Protein AF-A0A2G1BQX0-F1 (afdb_monomer_lite)

Sequence (136 aa):
TTVDGCTSAAGTGTAAPKTTPSAPAVTAVDNCDGTSTLRTPASGTLVWSTGASTASTPVNSGGGYSVSTTVAGCTRAAGTGTARPNTAPSAPVVLVGGHSDRKNTLSTTASGTLLWRTGENKASINVNSAGDYSVT

Secondary structure (DSSP, 8-state):
-EETTEEPPPP-----PPPPPPPPP-EEEE-SBS-EEEE----SEEEETTS--SSEEEE-S-EEEEEEEEETTEEPPPEEEEE---BPPPPPPEEEEEEETTEEEEEE---SS--BTTS--SSEEEE-S-S---B-

pLDDT: mean 90.95, std 7.3, range [67.19, 98.31]

Radius of gyration: 32.0 Å; chains: 1; bounding box: 72×22×103 Å

Foldseek 3Di:
DDDPRDDDDDDDDDDDDDDADAAWEWDWAADQDLKIKIATPDDAAKQKPVRDGDRIDIDNDWDKMWMWHDDPNHIHDIYIDTYDHHHDDDAWDWDWDDDDDQKIKIATPDDDFKQKPVRDGDRIDIDNDDDDIGMD

Structure (mmCIF, N/CA/C/O backbone):
data_AF-A0A2G1BQX0-F1
#
_entry.id   AF-A0A2G1BQX0-F1
#
loop_
_atom_site.group_PDB
_atom_site.id
_atom_site.type_symbol
_atom_site.label_atom_id
_atom_site.label_alt_id
_atom_site.label_comp_id
_atom_site.label_asym_id
_atom_site.label_entity_id
_atom_site.label_seq_id
_atom_site.pdbx_PDB_ins_code
_atom_site.Cartn_x
_atom_site.Cartn_y
_atom_site.Cartn_z
_atom_site.occupancy
_atom_site.B_iso_or_equiv
_atom_site.auth_seq_id
_atom_site.auth_comp_id
_atom_site.auth_asym_id
_atom_site.auth_atom_id
_atom_site.pdbx_PDB_model_num
ATOM 1 N N . THR A 1 1 ? -34.059 0.636 53.025 1.00 67.31 1 THR A N 1
ATOM 2 C CA . THR A 1 1 ? -33.784 1.681 54.032 1.00 67.31 1 THR A CA 1
ATOM 3 C C . THR A 1 1 ? -34.703 1.472 55.215 1.00 67.31 1 THR A C 1
ATOM 5 O O . THR A 1 1 ? -35.712 0.791 55.058 1.00 67.31 1 THR A O 1
ATOM 8 N N . THR A 1 2 ? -34.349 2.006 56.384 1.00 77.56 2 THR A N 1
ATOM 9 C CA . THR A 1 2 ? -35.186 1.911 57.588 1.00 77.56 2 THR A CA 1
ATOM 10 C C . THR A 1 2 ? -35.522 3.310 58.079 1.00 77.56 2 THR A C 1
ATOM 12 O O . THR A 1 2 ? -34.611 4.113 58.263 1.00 77.56 2 THR A O 1
ATOM 15 N N . VAL A 1 3 ? -36.809 3.587 58.275 1.00 80.88 3 VAL A N 1
ATOM 16 C CA . VAL A 1 3 ? -37.331 4.817 58.891 1.00 80.88 3 VAL A CA 1
ATOM 17 C C . VAL A 1 3 ? -38.396 4.396 59.899 1.00 80.88 3 VAL A C 1
ATOM 19 O O . VAL A 1 3 ? -39.212 3.530 59.590 1.00 80.88 3 VAL A O 1
ATOM 22 N N . ASP A 1 4 ? -38.330 4.944 61.114 1.00 83.81 4 ASP A N 1
ATOM 23 C CA . ASP A 1 4 ? -39.271 4.689 62.217 1.00 83.81 4 ASP A CA 1
ATOM 24 C C . ASP A 1 4 ? -39.570 3.200 62.475 1.00 83.81 4 ASP A C 1
ATOM 26 O O . ASP A 1 4 ? -40.706 2.784 62.687 1.00 83.81 4 ASP A O 1
ATOM 30 N N . GLY A 1 5 ? -38.533 2.358 62.423 1.00 83.88 5 GLY A N 1
ATOM 31 C CA . GLY A 1 5 ? -38.650 0.917 62.679 1.00 83.88 5 GLY A CA 1
ATOM 32 C C . GLY A 1 5 ? -39.215 0.089 61.518 1.00 83.88 5 GLY A C 1
ATOM 33 O O . GLY A 1 5 ? -39.273 -1.133 61.629 1.00 83.88 5 GLY A O 1
ATOM 34 N N . CYS A 1 6 ? -39.569 0.707 60.388 1.00 71.94 6 CYS A N 1
ATOM 35 C CA . CYS A 1 6 ? -39.998 0.006 59.179 1.00 71.94 6 CYS A CA 1
ATOM 36 C C . CYS A 1 6 ? -38.832 -0.127 58.193 1.00 71.94 6 CYS A C 1
ATOM 38 O O . CYS A 1 6 ? -38.300 0.876 57.714 1.00 71.94 6 CYS A O 1
ATOM 40 N N . THR A 1 7 ? -38.440 -1.361 57.866 1.00 90.12 7 THR A N 1
ATOM 41 C CA . THR A 1 7 ? -37.363 -1.657 56.908 1.00 90.12 7 THR A CA 1
ATOM 42 C C . THR A 1 7 ? -37.934 -2.067 55.554 1.00 90.12 7 THR A C 1
ATOM 44 O O . THR A 1 7 ? -38.774 -2.959 55.467 1.00 90.12 7 THR A O 1
ATOM 47 N N . SER A 1 8 ? -37.463 -1.434 54.479 1.00 85.06 8 SER A N 1
ATOM 48 C CA . SER A 1 8 ? -37.837 -1.815 53.116 1.00 85.06 8 SER A CA 1
ATOM 49 C C . SER A 1 8 ? -37.239 -3.165 52.713 1.00 85.06 8 SER A C 1
ATOM 51 O O . SER A 1 8 ? -36.153 -3.537 53.164 1.00 85.06 8 SER A O 1
ATOM 53 N N . ALA A 1 9 ? -37.880 -3.834 51.753 1.00 88.75 9 ALA A N 1
ATOM 54 C CA . ALA A 1 9 ? -37.262 -4.941 51.030 1.00 88.75 9 ALA A CA 1
ATOM 55 C C . ALA A 1 9 ? -35.936 -4.512 50.367 1.00 88.75 9 ALA A C 1
ATOM 57 O O . ALA A 1 9 ? -35.702 -3.324 50.105 1.00 88.75 9 ALA A O 1
ATOM 58 N N . ALA A 1 10 ? -35.071 -5.492 50.100 1.00 88.62 10 ALA A N 1
ATOM 59 C CA . ALA A 1 10 ? -33.838 -5.274 49.357 1.00 88.62 10 ALA A CA 1
ATOM 60 C C . ALA A 1 10 ? -34.153 -4.907 47.897 1.00 88.62 10 ALA A C 1
ATOM 62 O O . ALA A 1 10 ? -34.975 -5.554 47.250 1.00 88.62 10 ALA A O 1
ATOM 63 N N . GLY A 1 11 ? -33.479 -3.882 47.374 1.00 87.25 11 GLY A N 1
ATOM 64 C CA . GLY A 1 11 ? -33.460 -3.617 45.938 1.00 87.25 11 GLY A CA 1
ATOM 65 C C . GLY A 1 11 ? -32.498 -4.575 45.236 1.00 87.25 11 GLY A C 1
ATOM 66 O O . GLY A 1 11 ? -31.423 -4.862 45.761 1.00 87.25 11 GLY A O 1
ATOM 67 N N . THR A 1 12 ? -32.860 -5.050 44.046 1.00 88.25 12 THR A N 1
ATOM 68 C CA . THR A 1 12 ? -31.988 -5.883 43.202 1.00 88.25 12 THR A CA 1
ATOM 69 C C . THR A 1 12 ? -31.741 -5.216 41.856 1.00 88.25 12 THR A C 1
ATOM 71 O O . THR A 1 12 ? -32.639 -4.583 41.304 1.00 88.25 12 THR A O 1
ATOM 74 N N . GLY A 1 13 ? -30.549 -5.410 41.293 1.00 87.69 13 GLY A N 1
ATOM 75 C CA . GLY A 1 13 ? -30.206 -5.004 39.933 1.00 87.69 13 GLY A CA 1
ATOM 76 C C . GLY A 1 13 ? -29.201 -5.974 39.319 1.00 87.69 13 GLY A C 1
ATOM 77 O O . GLY A 1 13 ? -28.425 -6.604 40.037 1.00 87.69 13 GLY A O 1
ATOM 78 N N . THR A 1 14 ? -29.224 -6.108 37.995 1.00 86.50 14 THR A N 1
ATOM 79 C CA . THR A 1 14 ? -28.298 -6.965 37.241 1.00 86.50 14 THR A CA 1
ATOM 80 C C . THR A 1 14 ? -27.386 -6.085 36.397 1.00 86.50 14 THR A C 1
ATOM 82 O O . THR A 1 14 ? -27.857 -5.332 35.548 1.00 86.50 14 THR A O 1
ATOM 85 N N . ALA A 1 15 ? -26.075 -6.167 36.620 1.00 79.56 15 ALA A N 1
ATOM 86 C CA . ALA A 1 15 ? -25.098 -5.518 35.754 1.00 79.56 15 ALA A CA 1
ATOM 87 C C . ALA A 1 15 ? -24.747 -6.445 34.581 1.00 79.56 15 ALA A C 1
ATOM 89 O O . ALA A 1 15 ? -24.488 -7.629 34.784 1.00 79.56 15 ALA A O 1
ATOM 90 N N . ALA A 1 16 ? -24.683 -5.896 33.366 1.00 81.00 16 ALA A N 1
ATOM 91 C CA . ALA A 1 16 ? -24.226 -6.605 32.169 1.00 81.00 16 ALA A CA 1
ATOM 92 C C . ALA A 1 16 ? -23.108 -5.808 31.464 1.00 81.00 16 ALA A C 1
ATOM 94 O O . ALA A 1 16 ? -23.369 -5.116 30.475 1.00 81.00 16 ALA A O 1
ATOM 95 N N . PRO A 1 17 ? -21.860 -5.843 31.974 1.00 76.56 17 PRO A N 1
ATOM 96 C CA . PRO A 1 17 ? -20.733 -5.167 31.336 1.00 76.56 17 PRO A CA 1
ATOM 97 C C . PRO A 1 17 ? -20.432 -5.768 29.955 1.00 76.56 17 PRO A C 1
ATOM 99 O O . PRO A 1 17 ? -20.382 -6.987 29.799 1.00 76.56 17 PRO A O 1
ATOM 102 N N . LYS A 1 18 ? -20.187 -4.921 28.949 1.00 71.25 18 LYS A N 1
ATOM 103 C CA . LYS A 1 18 ? -19.698 -5.364 27.632 1.00 71.25 18 LYS A CA 1
ATOM 104 C C . LYS A 1 18 ? -18.187 -5.594 27.679 1.00 71.25 18 LYS A C 1
ATOM 106 O O . LYS A 1 18 ? -17.454 -4.795 28.254 1.00 71.25 18 LYS A O 1
ATOM 111 N N . THR A 1 19 ? -17.713 -6.647 27.018 1.00 69.12 19 THR A N 1
ATOM 112 C CA . THR A 1 19 ? -16.278 -6.905 26.836 1.00 69.12 19 THR A CA 1
ATOM 113 C C . THR A 1 19 ? -15.664 -5.902 25.863 1.00 69.12 19 THR A C 1
ATOM 115 O O . THR A 1 19 ? -16.241 -5.647 24.801 1.00 69.12 19 THR A O 1
ATOM 118 N N . THR A 1 20 ? -14.475 -5.383 26.178 1.00 67.19 20 THR A N 1
ATOM 119 C CA . THR A 1 20 ? -13.712 -4.524 25.263 1.00 67.19 20 THR A CA 1
ATOM 120 C C . THR A 1 20 ? -13.343 -5.314 24.006 1.00 67.19 20 THR A C 1
ATOM 122 O O . THR A 1 20 ? -12.665 -6.337 24.110 1.00 67.19 20 THR A O 1
ATOM 125 N N . PRO A 1 21 ? -13.781 -4.893 22.810 1.00 69.12 21 PRO A N 1
ATOM 126 C CA . PRO A 1 21 ? -13.502 -5.658 21.605 1.00 69.12 21 PRO A CA 1
ATOM 127 C C . PRO A 1 21 ? -12.040 -5.507 21.144 1.00 69.12 21 PRO A C 1
ATOM 129 O O . PRO A 1 21 ? -11.440 -4.450 21.336 1.00 69.12 21 PRO A O 1
ATOM 132 N N . SER A 1 22 ? -11.495 -6.531 20.473 1.00 81.25 22 SER A N 1
ATOM 133 C CA . SER A 1 22 ? -10.128 -6.501 19.918 1.00 81.25 22 SER A CA 1
ATOM 134 C C . SER A 1 22 ? -9.923 -5.343 18.938 1.00 81.25 22 SER A C 1
ATOM 136 O O . SER A 1 22 ? -10.848 -5.001 18.188 1.00 81.25 22 SER A O 1
ATOM 138 N N . ALA A 1 23 ? -8.713 -4.777 18.937 1.00 88.81 23 ALA A N 1
ATOM 139 C CA . ALA A 1 23 ? -8.303 -3.722 18.020 1.00 88.81 23 ALA A CA 1
ATOM 140 C C . ALA A 1 23 ? -8.466 -4.166 16.549 1.00 88.81 23 ALA A C 1
ATOM 142 O O . ALA A 1 23 ? -8.274 -5.343 16.228 1.00 88.81 23 ALA A O 1
ATOM 143 N N . PRO A 1 24 ? -8.847 -3.251 15.642 1.00 91.69 24 PRO A N 1
ATOM 144 C CA . PRO A 1 24 ? -8.972 -3.561 14.226 1.00 91.69 24 PRO A CA 1
ATOM 145 C C . PRO A 1 24 ? -7.611 -3.933 13.621 1.00 91.69 24 PRO A C 1
ATOM 147 O O . PRO A 1 24 ? -6.595 -3.319 13.930 1.00 91.69 24 PRO A O 1
ATOM 150 N N . ALA A 1 25 ? -7.576 -4.917 12.724 1.00 94.75 25 ALA A N 1
ATOM 151 C CA . ALA A 1 25 ? -6.371 -5.191 11.944 1.00 94.75 25 ALA A CA 1
ATOM 152 C C . ALA A 1 25 ? -6.159 -4.082 10.902 1.00 94.75 25 ALA A C 1
ATOM 154 O O . ALA A 1 25 ? -7.127 -3.603 10.303 1.00 94.75 25 ALA A O 1
ATOM 155 N N . VAL A 1 26 ? -4.905 -3.702 10.660 1.00 97.38 26 VAL A N 1
ATOM 156 C CA . VAL A 1 26 ? -4.529 -2.761 9.600 1.00 97.38 26 VAL A CA 1
ATOM 157 C C . VAL A 1 26 ? -3.501 -3.426 8.702 1.00 97.38 26 VAL A C 1
ATOM 159 O O . VAL A 1 26 ? -2.517 -3.988 9.171 1.00 97.38 26 VAL A O 1
ATOM 162 N N . THR A 1 27 ? -3.734 -3.342 7.399 1.00 97.62 27 THR A N 1
ATOM 163 C CA . THR A 1 27 ? -2.782 -3.763 6.368 1.00 97.62 27 THR A CA 1
ATOM 164 C C . THR A 1 27 ? -2.458 -2.574 5.480 1.00 97.62 27 THR A C 1
ATOM 166 O O . THR A 1 27 ? -3.317 -1.721 5.253 1.00 97.62 27 THR A O 1
ATOM 169 N N . ALA A 1 28 ? -1.221 -2.508 5.003 1.00 97.88 28 ALA A N 1
ATOM 170 C CA . ALA A 1 28 ? -0.780 -1.520 4.033 1.00 97.88 28 ALA A CA 1
ATOM 171 C C . ALA A 1 28 ? -0.354 -2.246 2.758 1.00 97.88 28 ALA A C 1
ATOM 173 O O . ALA A 1 28 ? 0.346 -3.255 2.820 1.00 97.88 28 ALA A O 1
ATOM 174 N N . VAL A 1 29 ? -0.801 -1.737 1.615 1.00 98.00 29 VAL A N 1
ATOM 175 C CA . VAL A 1 29 ? -0.295 -2.128 0.299 1.00 98.00 29 VAL A CA 1
ATOM 176 C C . VAL A 1 29 ? 0.499 -0.951 -0.231 1.00 98.00 29 VAL A C 1
ATOM 178 O O . VAL A 1 29 ? -0.080 0.104 -0.471 1.00 98.00 29 VAL A O 1
ATOM 181 N N . ASP A 1 30 ? 1.807 -1.118 -0.374 1.00 97.69 30 ASP A N 1
ATOM 182 C CA . ASP A 1 30 ? 2.695 -0.070 -0.864 1.00 97.69 30 ASP A CA 1
ATOM 183 C C . ASP A 1 30 ? 2.728 -0.091 -2.393 1.00 97.69 30 ASP A C 1
ATOM 185 O O . ASP A 1 30 ? 3.225 -1.038 -3.004 1.00 97.69 30 ASP A O 1
ATOM 189 N N . ASN A 1 31 ? 2.170 0.945 -3.013 1.00 95.75 31 ASN A N 1
ATOM 190 C CA . ASN A 1 31 ? 2.079 1.060 -4.462 1.00 95.75 31 ASN A CA 1
ATOM 191 C C . ASN A 1 31 ? 3.347 1.721 -5.021 1.00 95.75 31 ASN A C 1
ATOM 193 O O . ASN A 1 31 ? 4.082 2.390 -4.299 1.00 95.75 31 ASN A O 1
ATOM 197 N N . CYS A 1 32 ? 3.584 1.559 -6.326 1.00 95.25 32 CYS A N 1
ATOM 198 C CA . CYS A 1 32 ? 4.701 2.188 -7.044 1.00 95.25 32 CYS A CA 1
ATOM 199 C C . CYS A 1 32 ? 4.336 3.552 -7.665 1.00 95.25 32 CYS A C 1
ATOM 201 O O . CYS A 1 32 ? 5.076 4.068 -8.495 1.00 95.25 32 CYS A O 1
ATOM 203 N N . ASP A 1 33 ? 3.197 4.141 -7.310 1.00 95.12 33 ASP A N 1
ATOM 204 C CA . ASP A 1 33 ? 2.727 5.443 -7.810 1.00 95.12 33 ASP A CA 1
ATOM 205 C C . ASP A 1 33 ? 2.923 6.580 -6.790 1.00 95.12 33 ASP A C 1
ATOM 207 O O . ASP A 1 33 ? 2.332 7.652 -6.913 1.00 95.12 33 ASP A O 1
ATOM 211 N N . GLY A 1 34 ? 3.751 6.351 -5.768 1.00 94.94 34 GLY A N 1
ATOM 212 C CA . GLY A 1 34 ? 3.948 7.277 -4.657 1.00 94.94 34 GLY A CA 1
ATOM 213 C C . GLY A 1 34 ? 2.863 7.187 -3.583 1.00 94.94 34 GLY A C 1
ATOM 214 O O . GLY A 1 34 ? 2.823 8.042 -2.698 1.00 94.94 34 GLY A O 1
ATOM 215 N N . THR A 1 35 ? 1.993 6.172 -3.623 1.00 97.12 35 THR A N 1
ATOM 216 C CA . THR A 1 35 ? 0.961 5.955 -2.600 1.00 97.12 35 THR A CA 1
ATOM 217 C C . THR A 1 35 ? 1.096 4.613 -1.878 1.00 97.12 35 THR A C 1
ATOM 219 O O . THR A 1 35 ? 1.736 3.681 -2.354 1.00 97.12 35 THR A O 1
ATOM 222 N N . SER A 1 36 ? 0.459 4.498 -0.718 1.00 98.31 36 SER A N 1
ATOM 223 C CA . SER A 1 36 ? 0.101 3.225 -0.098 1.00 98.31 36 SER A CA 1
ATOM 224 C C . SER A 1 36 ? -1.399 3.196 0.153 1.00 98.31 36 SER A C 1
ATOM 226 O O . SER A 1 36 ? -2.017 4.218 0.448 1.00 98.31 36 SER A O 1
ATOM 228 N N . THR A 1 37 ? -2.003 2.016 0.087 1.00 98.19 37 THR A N 1
ATOM 229 C CA . THR A 1 37 ? -3.409 1.805 0.441 1.00 98.19 37 THR A CA 1
ATOM 230 C C . THR A 1 37 ? -3.500 1.140 1.804 1.00 98.19 37 THR A C 1
ATOM 232 O O . THR A 1 37 ? -3.124 -0.023 1.956 1.00 98.19 37 THR A O 1
ATOM 235 N N . LEU A 1 38 ? -4.030 1.862 2.788 1.00 98.19 38 LEU A N 1
ATOM 236 C CA . LEU A 1 38 ? -4.347 1.314 4.103 1.00 98.19 38 LEU A CA 1
ATOM 237 C C . LEU A 1 38 ? -5.715 0.644 4.060 1.00 98.19 38 LEU A C 1
ATOM 239 O O . LEU A 1 38 ? -6.664 1.210 3.513 1.00 98.19 38 LEU A O 1
ATOM 243 N N . ARG A 1 39 ? -5.824 -0.550 4.644 1.00 97.94 39 ARG A N 1
ATOM 244 C CA . ARG A 1 39 ? -7.065 -1.328 4.701 1.00 97.94 39 ARG A CA 1
ATOM 245 C C . ARG A 1 39 ? -7.303 -1.890 6.088 1.00 97.94 39 ARG A C 1
ATOM 247 O O . ARG A 1 39 ? -6.379 -2.390 6.733 1.00 97.94 39 ARG A O 1
ATOM 254 N N . THR A 1 40 ? -8.563 -1.887 6.500 1.00 96.94 40 THR A N 1
ATOM 255 C CA . THR A 1 40 ? -9.032 -2.594 7.691 1.00 96.94 40 THR A CA 1
ATOM 256 C C . THR A 1 40 ? -10.290 -3.404 7.369 1.00 96.94 40 THR A C 1
ATOM 258 O O . THR A 1 40 ? -11.149 -2.912 6.638 1.00 96.94 40 THR A O 1
ATOM 261 N N . PRO A 1 41 ? -10.442 -4.635 7.895 1.00 95.31 41 PRO A N 1
ATOM 262 C CA . PRO A 1 41 ? -11.685 -5.397 7.771 1.00 95.31 41 PRO A CA 1
ATOM 263 C C . PRO A 1 41 ? -12.751 -4.952 8.789 1.00 95.31 41 PRO A C 1
ATOM 265 O O . PRO A 1 41 ? -13.829 -5.538 8.852 1.00 95.31 41 PRO A O 1
ATOM 268 N N . ALA A 1 42 ? -12.445 -3.968 9.638 1.00 92.56 42 ALA A N 1
ATOM 269 C CA . ALA A 1 42 ? -13.354 -3.511 10.674 1.00 92.56 42 ALA A CA 1
ATOM 270 C C . ALA A 1 42 ? -14.585 -2.800 10.093 1.00 92.56 42 ALA A C 1
ATOM 272 O O . ALA A 1 42 ? -14.488 -1.992 9.174 1.00 92.56 42 ALA A O 1
ATOM 273 N N . SER A 1 43 ? -15.745 -3.076 10.684 1.00 90.69 43 SER A N 1
ATOM 274 C CA . SER A 1 43 ? -17.017 -2.410 10.397 1.00 90.69 43 SER A CA 1
ATOM 275 C C . SER A 1 43 ? -17.350 -1.374 11.473 1.00 90.69 43 SER A C 1
ATOM 277 O O . SER A 1 43 ? -16.749 -1.388 12.548 1.00 90.69 43 SER A O 1
ATOM 279 N N . GLY A 1 44 ? -18.370 -0.548 11.233 1.00 91.25 44 GLY A N 1
ATOM 280 C CA . GLY A 1 44 ? -18.824 0.491 12.163 1.00 91.25 44 GLY A CA 1
ATOM 281 C C . GLY A 1 44 ? -18.326 1.877 11.770 1.00 91.25 44 GLY A C 1
ATOM 282 O O . GLY A 1 44 ? -17.943 2.103 10.623 1.00 91.25 44 GLY A O 1
ATOM 283 N N . THR A 1 45 ? -18.340 2.806 12.723 1.00 94.75 45 THR A N 1
ATOM 284 C CA . THR A 1 45 ? -17.795 4.151 12.509 1.00 94.75 45 THR A CA 1
ATOM 285 C C . THR A 1 45 ? -16.279 4.085 12.606 1.00 94.75 45 THR A C 1
ATOM 287 O O . THR A 1 45 ? -15.756 3.918 13.705 1.00 94.75 45 THR A O 1
ATOM 290 N N . LEU A 1 46 ? -15.587 4.195 11.471 1.00 96.12 46 LEU A N 1
ATOM 291 C CA . LEU A 1 46 ? -14.126 4.195 11.409 1.00 96.12 46 LEU A CA 1
ATOM 292 C C . LEU A 1 46 ? -13.577 5.614 11.540 1.00 96.12 46 LEU A C 1
ATOM 294 O O . LEU A 1 46 ? -14.130 6.551 10.965 1.00 96.12 46 LEU A O 1
ATOM 298 N N . VAL A 1 47 ? -12.462 5.753 12.254 1.00 97.06 47 VAL A N 1
ATOM 299 C CA . VAL A 1 47 ? -11.702 7.004 12.347 1.00 97.06 47 VAL A CA 1
ATOM 300 C C . VAL A 1 47 ? -10.220 6.685 12.221 1.00 97.06 47 VAL A C 1
ATOM 302 O O . VAL A 1 47 ? -9.632 6.083 13.125 1.00 97.06 47 VAL A O 1
ATOM 305 N N . TRP A 1 48 ? -9.631 7.078 11.093 1.00 97.75 48 TRP A N 1
ATOM 306 C CA . TRP A 1 48 ? -8.196 6.982 10.838 1.00 97.75 48 TRP A CA 1
ATOM 307 C C . TRP A 1 48 ? -7.439 8.178 11.417 1.00 97.75 48 TRP A C 1
ATOM 309 O O . TRP A 1 48 ? -7.983 9.278 11.512 1.00 97.75 48 TRP A O 1
ATOM 319 N N . SER A 1 49 ? -6.145 8.009 11.697 1.00 97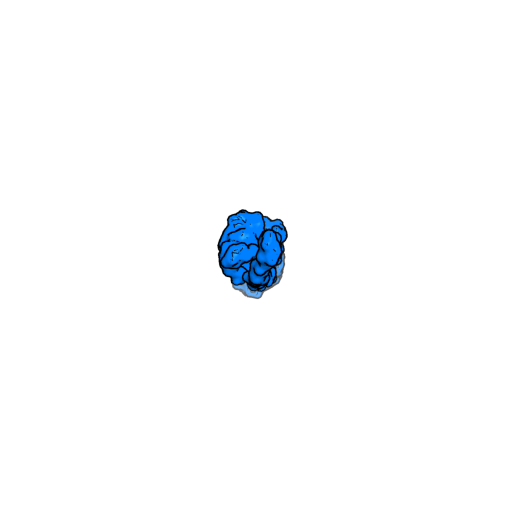.44 49 SER A N 1
ATOM 320 C CA . SER A 1 49 ? -5.241 9.118 12.048 1.00 97.44 49 SER A CA 1
ATOM 321 C C . SER A 1 49 ? -5.129 10.190 10.953 1.00 97.44 49 SER A C 1
ATOM 323 O O . SER A 1 49 ? -4.704 11.305 11.232 1.00 97.44 49 SER A O 1
ATOM 325 N N . THR A 1 50 ? -5.537 9.876 9.719 1.00 96.44 50 THR A N 1
ATOM 326 C CA . THR A 1 50 ? -5.653 10.825 8.600 1.00 96.44 50 THR A CA 1
ATOM 327 C C . THR A 1 50 ? -6.949 11.639 8.607 1.00 96.44 50 THR A C 1
ATOM 329 O O . THR A 1 50 ? -7.108 12.530 7.778 1.00 96.44 50 THR A O 1
ATOM 332 N N . GLY A 1 51 ? -7.900 11.315 9.487 1.00 96.06 51 GLY A N 1
ATOM 333 C CA . GLY A 1 51 ? -9.257 11.868 9.480 1.00 96.06 51 GLY A CA 1
ATOM 334 C C . GLY A 1 51 ? -10.227 11.160 8.528 1.00 96.06 51 GLY A C 1
ATOM 335 O O . GLY A 1 51 ? -11.408 11.496 8.507 1.00 96.06 51 GLY A O 1
ATOM 336 N N . ALA A 1 52 ? -9.771 10.166 7.759 1.00 96.88 52 ALA A N 1
ATOM 337 C CA . ALA A 1 52 ? -10.657 9.366 6.918 1.00 96.88 52 ALA A CA 1
ATOM 338 C C . ALA A 1 52 ? -11.563 8.441 7.751 1.00 96.88 52 ALA A C 1
ATOM 340 O O . ALA A 1 52 ? -11.234 8.063 8.878 1.00 96.88 52 ALA A O 1
ATOM 341 N N . SER A 1 53 ? -12.684 8.023 7.160 1.00 96.31 53 SER A N 1
ATOM 342 C CA . SER A 1 53 ? -13.681 7.137 7.785 1.00 96.31 53 SER A CA 1
ATOM 343 C C . SER A 1 53 ? -14.052 5.917 6.933 1.00 96.31 53 SER A C 1
ATOM 345 O O . SER A 1 53 ? -14.988 5.183 7.248 1.00 96.31 53 SER A O 1
ATOM 347 N N . THR A 1 54 ? -13.319 5.671 5.846 1.00 96.56 54 THR A N 1
ATOM 348 C CA . THR A 1 54 ? -13.539 4.535 4.943 1.00 96.56 54 THR A CA 1
ATOM 349 C C . THR A 1 54 ? -12.687 3.330 5.342 1.00 96.56 54 THR A C 1
ATOM 351 O O . THR A 1 54 ? -11.628 3.471 5.941 1.00 96.56 54 THR A O 1
ATOM 354 N N . ALA A 1 55 ? -13.114 2.113 4.991 1.00 96.75 55 ALA A N 1
ATOM 355 C CA . ALA A 1 55 ? -12.345 0.891 5.282 1.00 96.75 55 ALA A CA 1
ATOM 356 C C . ALA A 1 55 ? -11.037 0.781 4.473 1.00 96.75 55 ALA A C 1
ATOM 358 O O . ALA A 1 55 ? -10.140 0.021 4.836 1.00 96.75 55 ALA A O 1
ATOM 359 N N . SER A 1 56 ? -10.945 1.540 3.378 1.00 97.44 56 SER A N 1
ATOM 360 C CA . SER A 1 56 ? -9.775 1.661 2.516 1.00 97.44 56 SER A CA 1
ATOM 361 C C . SER A 1 56 ? -9.475 3.137 2.286 1.00 97.44 56 SER A C 1
ATOM 363 O O . SER A 1 56 ? -10.371 3.883 1.878 1.00 97.44 56 SER A O 1
ATOM 365 N N . THR A 1 57 ? -8.233 3.553 2.512 1.00 96.75 57 THR A N 1
ATOM 366 C CA . THR A 1 57 ? -7.810 4.952 2.357 1.00 96.75 57 THR A CA 1
ATOM 367 C C . THR A 1 57 ? -6.402 5.013 1.759 1.00 96.75 57 THR A C 1
ATOM 369 O O . THR A 1 57 ? -5.503 4.346 2.278 1.00 96.75 57 THR A O 1
ATOM 372 N N . PRO A 1 58 ? -6.183 5.791 0.683 1.00 97.25 58 PRO A N 1
ATOM 373 C CA . PRO A 1 58 ? -4.847 6.031 0.156 1.00 97.25 58 PRO A CA 1
ATOM 374 C C . PRO A 1 58 ? -4.085 7.040 1.025 1.00 97.25 58 PRO A C 1
ATOM 376 O O . PRO A 1 58 ? -4.663 7.989 1.555 1.00 97.25 58 PRO A O 1
ATOM 379 N N . VAL A 1 59 ? -2.774 6.853 1.135 1.00 97.69 59 VAL A N 1
ATOM 380 C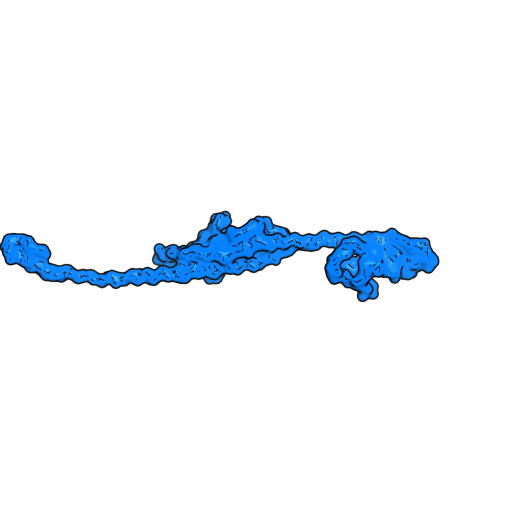 CA . VAL A 1 59 ? -1.835 7.784 1.772 1.00 97.69 59 VAL A CA 1
ATOM 381 C C . VAL A 1 59 ? -0.616 7.957 0.877 1.00 97.69 59 VAL A C 1
ATOM 383 O O . VAL A 1 59 ? -0.232 7.032 0.176 1.00 97.69 59 VAL A O 1
ATOM 386 N N . ASN A 1 60 ? -0.008 9.138 0.884 1.00 96.75 60 ASN A N 1
ATOM 387 C CA . ASN A 1 60 ? 1.161 9.464 0.053 1.00 96.75 60 ASN A CA 1
ATOM 388 C C . ASN A 1 60 ? 2.431 9.716 0.880 1.00 96.75 60 ASN A C 1
ATOM 390 O O . ASN A 1 60 ? 3.471 10.077 0.341 1.00 96.75 60 ASN A O 1
ATOM 394 N N . SER A 1 61 ? 2.341 9.557 2.200 1.00 96.62 61 SER A N 1
ATOM 395 C CA . SER A 1 61 ? 3.451 9.751 3.125 1.00 96.62 61 SER A CA 1
ATOM 396 C C . SER A 1 61 ? 3.772 8.429 3.810 1.00 96.62 61 SER A C 1
ATOM 398 O O . SER A 1 61 ? 2.877 7.673 4.185 1.00 96.62 61 SER A O 1
ATOM 400 N N . GLY A 1 62 ? 5.061 8.136 3.961 1.00 96.81 62 GLY A N 1
ATOM 401 C CA . GLY A 1 62 ? 5.503 7.002 4.764 1.00 96.81 62 GLY A CA 1
ATOM 402 C C . GLY A 1 62 ? 5.280 7.278 6.248 1.00 96.81 62 GLY A C 1
ATOM 403 O O . GLY A 1 62 ? 5.493 8.399 6.712 1.00 96.81 62 GLY A O 1
ATOM 404 N N . GLY A 1 63 ? 4.867 6.265 7.006 1.00 97.19 63 GLY A N 1
ATOM 405 C CA . GLY A 1 63 ? 4.653 6.426 8.442 1.00 97.19 63 GLY A CA 1
ATOM 406 C C . GLY A 1 63 ? 3.709 5.408 9.065 1.00 97.19 63 GLY A C 1
ATOM 407 O O . GLY A 1 63 ? 3.157 4.533 8.397 1.00 97.19 63 GLY A O 1
ATOM 408 N N . GLY A 1 64 ? 3.555 5.522 10.384 1.00 97.62 64 GLY A N 1
ATOM 409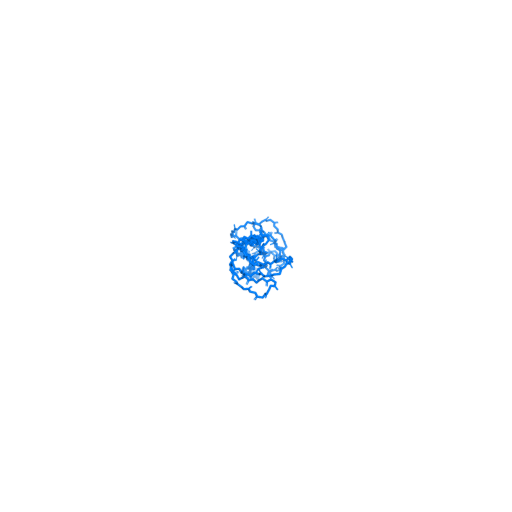 C CA . GLY A 1 64 ? 2.577 4.761 11.151 1.00 97.62 64 GLY A CA 1
ATOM 410 C C . GLY A 1 64 ? 1.195 5.405 11.071 1.00 97.62 64 GLY A C 1
ATOM 411 O O . GLY A 1 64 ? 1.045 6.601 11.310 1.00 97.62 64 GLY A O 1
ATOM 412 N N . TYR A 1 65 ? 0.188 4.592 10.781 1.00 97.94 65 TYR A N 1
ATOM 413 C CA . TYR A 1 65 ? -1.211 4.992 10.723 1.00 97.94 65 TYR A CA 1
ATOM 414 C C . TYR A 1 65 ? -2.028 4.155 11.688 1.00 97.94 65 TYR A C 1
ATOM 416 O O . TYR A 1 65 ? -1.746 2.971 11.882 1.00 97.94 65 TYR A O 1
ATOM 424 N N . SER A 1 66 ? -3.047 4.768 12.283 1.00 97.06 66 SER A N 1
ATOM 425 C CA . SER A 1 66 ? -3.953 4.088 13.199 1.00 97.06 66 SER A CA 1
ATOM 426 C C . SER A 1 66 ? -5.402 4.227 12.759 1.00 97.06 66 SER A C 1
ATOM 428 O O . SER A 1 66 ? -5.764 5.194 12.090 1.00 97.06 66 SER A O 1
ATOM 430 N N . VAL A 1 67 ? -6.231 3.254 13.134 1.00 97.50 67 VAL A N 1
ATOM 431 C CA . VAL A 1 67 ? -7.683 3.307 12.949 1.00 97.50 67 VAL A CA 1
ATOM 432 C C . VAL A 1 67 ? -8.384 2.841 14.211 1.00 97.50 67 VAL A C 1
ATOM 434 O O . VAL A 1 67 ? -8.034 1.813 14.793 1.00 97.50 67 VAL A O 1
ATOM 437 N N . SER A 1 68 ? -9.387 3.598 14.633 1.00 95.31 68 SER A N 1
ATOM 438 C CA . SER A 1 68 ? -10.339 3.184 15.663 1.00 95.31 68 SER A CA 1
ATOM 439 C C . SER A 1 68 ? -11.698 2.904 15.030 1.00 95.31 68 SER A C 1
ATOM 441 O O . SER A 1 68 ? -12.015 3.426 13.961 1.00 95.31 68 SER A O 1
ATOM 443 N N . THR A 1 69 ? -12.487 2.043 15.671 1.00 94.50 69 THR A N 1
ATOM 444 C CA . THR A 1 69 ? -13.857 1.756 15.240 1.00 94.50 69 THR A CA 1
ATOM 445 C C . THR A 1 69 ? -14.825 1.784 16.414 1.00 94.50 69 THR A C 1
ATOM 447 O O . THR A 1 69 ? -14.491 1.315 17.508 1.00 94.50 69 THR A O 1
ATOM 450 N N . THR A 1 70 ? -16.033 2.287 16.172 1.00 92.12 70 THR A N 1
ATO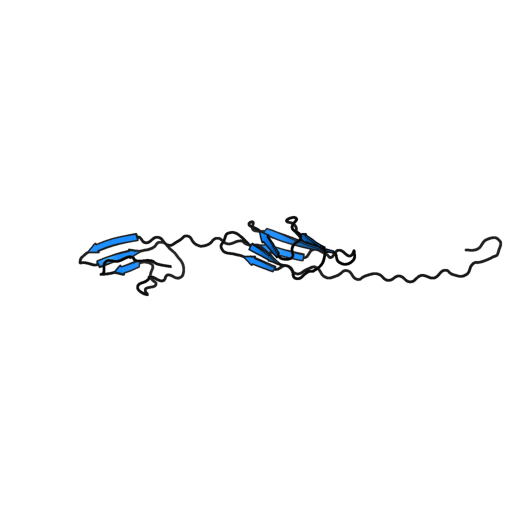M 451 C CA . THR A 1 70 ? -17.142 2.279 17.128 1.00 92.12 70 THR A CA 1
ATOM 452 C C . THR A 1 70 ? -18.312 1.468 16.579 1.00 92.12 70 THR A C 1
ATOM 454 O O . THR A 1 70 ? -18.815 1.732 15.485 1.00 92.12 70 THR A O 1
ATOM 457 N N . VAL A 1 71 ? -18.783 0.491 17.361 1.00 89.75 71 VAL A N 1
ATOM 458 C CA . VAL A 1 71 ? -19.951 -0.342 17.031 1.00 89.75 71 VAL A CA 1
ATOM 459 C C . VAL A 1 71 ? -20.902 -0.355 18.222 1.00 89.75 71 VAL A C 1
ATOM 461 O O . VAL A 1 71 ? -20.502 -0.706 19.331 1.00 89.75 71 VAL A O 1
ATOM 464 N N . ALA A 1 72 ? -22.165 0.023 17.997 1.00 87.31 72 ALA A N 1
ATOM 465 C CA . ALA A 1 72 ? -23.202 0.076 19.034 1.00 87.31 72 ALA A CA 1
ATOM 466 C C . ALA A 1 72 ? -22.755 0.834 20.306 1.00 87.31 72 ALA A C 1
ATOM 468 O O . ALA A 1 72 ? -22.913 0.336 21.422 1.00 87.31 72 ALA A O 1
ATOM 469 N N . GLY A 1 73 ? -22.131 2.004 20.118 1.00 85.75 73 GLY A N 1
ATOM 470 C CA . GLY A 1 73 ? -21.645 2.873 21.197 1.00 85.75 73 GLY A CA 1
ATOM 471 C C . GLY A 1 73 ? -20.343 2.428 21.873 1.00 85.75 73 GLY A C 1
ATOM 472 O O . GLY A 1 73 ? -19.856 3.128 22.753 1.00 85.75 73 GLY A O 1
ATOM 473 N N . CYS A 1 74 ? -19.751 1.298 21.474 1.00 85.19 74 CYS A N 1
ATOM 474 C CA . CYS A 1 74 ? -18.495 0.806 22.043 1.00 85.19 74 CYS A CA 1
ATOM 475 C C . CYS A 1 74 ? -17.324 1.086 21.101 1.00 85.19 74 CYS A C 1
ATOM 477 O O . CYS A 1 74 ? -17.258 0.518 20.007 1.00 85.19 74 CYS A O 1
ATOM 479 N N . THR A 1 75 ? -16.395 1.933 21.540 1.00 89.56 75 THR A N 1
ATOM 480 C CA . THR A 1 75 ? -15.162 2.246 20.807 1.00 89.56 75 THR A CA 1
ATOM 481 C C . THR A 1 75 ? -14.071 1.238 21.145 1.00 89.56 75 THR A C 1
ATOM 483 O O . THR A 1 75 ? -13.835 0.927 22.314 1.00 89.56 75 THR A O 1
ATOM 486 N N . ARG A 1 76 ? -13.413 0.708 20.113 1.00 88.69 76 ARG A N 1
ATOM 487 C CA . ARG A 1 76 ? -12.298 -0.238 20.245 1.00 88.69 76 ARG A CA 1
ATOM 488 C C . ARG A 1 76 ? -10.972 0.494 20.421 1.00 88.69 76 ARG A C 1
ATOM 490 O O . ARG A 1 76 ? -10.819 1.616 19.942 1.00 88.69 76 ARG A O 1
ATOM 497 N N . ALA A 1 77 ? -9.996 -0.178 21.035 1.00 89.75 77 ALA A N 1
ATOM 498 C CA . ALA A 1 77 ? -8.605 0.265 20.970 1.00 89.75 77 ALA A CA 1
ATOM 499 C C . ALA A 1 77 ? -8.162 0.394 19.503 1.00 89.75 77 ALA A C 1
ATOM 501 O O . ALA A 1 77 ? -8.631 -0.358 18.645 1.00 89.75 77 ALA A O 1
ATOM 502 N N . ALA A 1 78 ? -7.287 1.357 19.213 1.00 93.75 78 ALA A N 1
ATOM 503 C CA . ALA A 1 78 ? -6.841 1.602 17.849 1.00 93.75 78 ALA A CA 1
ATOM 504 C C . ALA A 1 78 ? -5.918 0.480 17.351 1.00 93.75 78 ALA A C 1
ATOM 506 O O . ALA A 1 78 ? -5.020 0.036 18.065 1.00 93.75 78 ALA A O 1
ATOM 507 N N . GLY A 1 79 ? -6.135 0.050 16.112 1.00 95.69 79 GLY A N 1
ATOM 508 C CA . GLY A 1 79 ? -5.197 -0.785 15.369 1.00 95.69 79 GLY A CA 1
ATOM 509 C C . GLY A 1 79 ? -4.172 0.071 14.646 1.00 95.69 79 GLY A C 1
ATOM 510 O O . GLY A 1 79 ? -4.466 1.228 14.343 1.00 95.69 79 GLY A O 1
ATOM 511 N N . THR A 1 80 ? -2.994 -0.476 14.348 1.00 96.69 80 THR A N 1
ATOM 512 C CA . THR A 1 80 ? -1.918 0.250 13.658 1.00 96.69 80 THR A CA 1
ATOM 513 C C . THR A 1 80 ? -1.361 -0.524 12.470 1.00 96.69 80 THR A C 1
ATOM 515 O O . THR A 1 80 ? -1.322 -1.752 12.470 1.00 96.69 80 THR A O 1
ATOM 518 N N . GLY A 1 81 ? -0.922 0.213 11.450 1.00 96.75 81 GLY A N 1
ATOM 519 C CA . GLY A 1 81 ? -0.178 -0.301 10.302 1.00 96.75 81 GLY A CA 1
ATOM 520 C C . GLY A 1 81 ? 0.844 0.724 9.820 1.00 96.75 81 GLY A C 1
ATOM 521 O O . GLY A 1 81 ? 0.792 1.893 10.202 1.00 96.75 81 GLY A O 1
ATOM 522 N N . THR A 1 82 ? 1.801 0.296 9.004 1.00 97.94 82 THR A N 1
ATOM 523 C CA . THR A 1 82 ? 2.871 1.166 8.496 1.00 97.94 82 THR A CA 1
ATOM 524 C C . THR A 1 82 ? 2.797 1.237 6.983 1.00 97.94 82 THR A C 1
ATOM 526 O O . THR A 1 82 ? 2.829 0.199 6.334 1.00 97.94 82 THR A O 1
ATOM 529 N N . ALA A 1 83 ? 2.721 2.449 6.440 1.00 97.75 83 ALA A N 1
ATOM 530 C CA 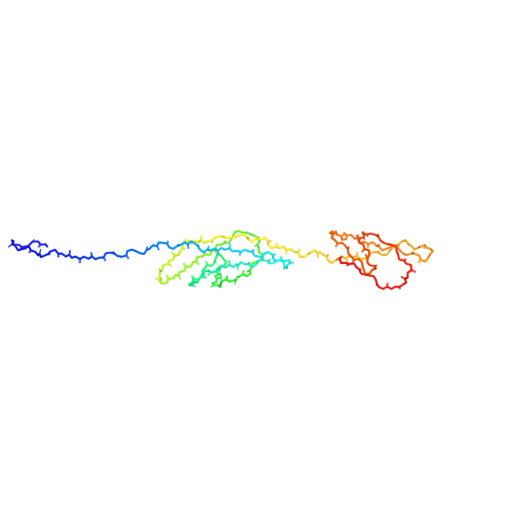. ALA A 1 83 ? 2.824 2.691 5.009 1.00 97.75 83 ALA A CA 1
ATOM 531 C C . ALA A 1 83 ? 4.268 3.017 4.626 1.00 97.75 83 ALA A C 1
ATOM 533 O O . ALA A 1 83 ? 4.959 3.762 5.336 1.00 97.75 83 ALA A O 1
ATOM 534 N N . ARG A 1 84 ? 4.702 2.492 3.484 1.00 97.75 84 ARG A N 1
ATOM 535 C CA . ARG A 1 84 ? 5.983 2.790 2.840 1.00 97.75 84 ARG A CA 1
ATOM 536 C C . ARG A 1 84 ? 5.753 2.984 1.333 1.00 97.75 84 ARG A C 1
ATOM 538 O O . ARG A 1 84 ? 6.147 2.113 0.563 1.00 97.75 84 ARG A O 1
ATOM 545 N N . PRO A 1 85 ? 5.112 4.092 0.908 1.00 96.25 85 PRO A N 1
ATOM 546 C CA . PRO A 1 85 ? 4.848 4.345 -0.505 1.00 96.25 85 PRO A CA 1
ATOM 547 C C . PRO A 1 85 ? 6.124 4.236 -1.343 1.00 96.25 85 PRO A C 1
ATOM 549 O O . PRO A 1 85 ? 7.157 4.791 -0.962 1.00 96.25 85 PRO A O 1
ATOM 552 N N . ASN A 1 86 ? 6.051 3.542 -2.478 1.00 94.12 86 ASN A N 1
ATOM 553 C CA . ASN A 1 86 ? 7.173 3.389 -3.398 1.00 94.12 86 ASN A CA 1
ATOM 554 C C . ASN A 1 86 ? 6.964 4.261 -4.637 1.00 94.12 86 ASN A C 1
ATOM 556 O O . ASN A 1 86 ? 5.845 4.607 -5.010 1.00 94.12 86 ASN A O 1
ATOM 560 N N . THR A 1 87 ? 8.052 4.583 -5.322 1.00 91.19 87 THR A N 1
ATOM 561 C CA . THR A 1 87 ? 8.013 5.251 -6.625 1.00 91.19 87 THR A CA 1
ATOM 562 C C . THR A 1 87 ? 8.456 4.286 -7.707 1.00 91.19 87 THR A C 1
ATOM 564 O O . THR A 1 87 ? 9.417 3.537 -7.517 1.00 91.19 87 THR A O 1
ATOM 567 N N . ALA A 1 88 ? 7.779 4.319 -8.852 1.00 89.06 88 ALA A N 1
ATOM 568 C CA . ALA A 1 88 ? 8.179 3.562 -10.022 1.00 89.06 88 ALA A CA 1
ATOM 569 C C . ALA A 1 88 ? 9.619 3.934 -10.415 1.00 89.06 88 ALA A C 1
ATOM 571 O O . ALA A 1 88 ? 9.993 5.110 -10.325 1.00 89.06 88 ALA A O 1
ATOM 572 N N . PRO A 1 89 ? 10.431 2.959 -10.857 1.00 87.06 89 PRO A N 1
ATOM 573 C CA . PRO A 1 89 ? 11.706 3.259 -11.486 1.00 87.06 89 PRO A CA 1
ATOM 574 C C . PRO A 1 89 ? 11.513 4.223 -12.660 1.00 87.06 89 PRO A C 1
ATOM 576 O O . PRO A 1 89 ? 10.512 4.152 -13.378 1.00 87.06 89 PRO A O 1
ATOM 579 N N . SER A 1 90 ? 12.483 5.109 -12.876 1.00 86.94 90 SER A N 1
ATOM 580 C CA . SER A 1 90 ? 12.500 5.962 -14.063 1.00 86.94 90 SER A CA 1
ATOM 581 C C . SER A 1 90 ? 12.507 5.114 -15.334 1.00 86.94 90 SER A C 1
ATOM 583 O O . SER A 1 90 ? 13.148 4.063 -15.381 1.00 86.94 90 SER A O 1
ATOM 585 N N . ALA A 1 91 ? 11.835 5.601 -16.380 1.00 87.81 91 ALA A N 1
ATOM 586 C CA . ALA A 1 91 ? 11.859 4.949 -17.683 1.00 87.81 91 ALA A CA 1
ATOM 587 C C . ALA A 1 91 ? 13.313 4.785 -18.179 1.00 87.81 91 ALA A C 1
ATOM 589 O O . ALA A 1 91 ? 14.093 5.742 -18.088 1.00 87.81 91 ALA A O 1
ATOM 590 N N . PRO A 1 92 ? 13.691 3.608 -18.713 1.00 91.50 92 PRO A N 1
ATOM 591 C CA . PRO A 1 92 ? 15.010 3.411 -19.294 1.00 91.50 92 PRO A CA 1
ATOM 592 C C . PRO A 1 92 ? 15.283 4.380 -20.446 1.00 91.50 92 PRO A C 1
ATOM 594 O O . PRO A 1 92 ? 14.437 4.597 -21.312 1.00 91.50 92 PRO A O 1
ATOM 597 N N . VAL A 1 93 ? 16.501 4.919 -20.492 1.00 92.50 93 VAL A N 1
ATOM 598 C CA . VAL A 1 93 ? 16.992 5.707 -21.628 1.00 92.50 93 VAL A CA 1
ATOM 599 C C . VAL A 1 93 ? 17.866 4.810 -22.496 1.00 92.50 93 VAL A C 1
ATOM 601 O O . VAL A 1 93 ? 18.746 4.120 -21.975 1.00 92.50 93 VAL A O 1
ATOM 604 N N . VAL A 1 94 ? 17.629 4.822 -23.808 1.00 93.75 94 VAL A N 1
ATOM 605 C CA . VAL A 1 94 ? 18.466 4.130 -24.795 1.00 93.75 94 VAL A CA 1
ATOM 606 C C . VAL A 1 94 ? 19.472 5.121 -25.368 1.00 93.75 94 VAL A C 1
ATOM 608 O O . VAL A 1 94 ? 19.101 6.153 -25.925 1.00 93.75 94 VAL A O 1
ATOM 611 N N . LEU A 1 95 ? 20.752 4.796 -25.232 1.00 92.88 95 LEU A N 1
ATOM 612 C CA . LEU A 1 95 ? 21.875 5.524 -25.805 1.00 92.88 95 LEU A CA 1
ATOM 613 C C . LEU A 1 95 ? 22.384 4.749 -27.020 1.00 92.88 95 LEU A C 1
ATOM 615 O O . LEU A 1 95 ? 22.602 3.540 -26.943 1.00 92.88 95 LEU A O 1
ATOM 619 N N . VAL A 1 96 ? 22.587 5.445 -28.136 1.00 91.81 96 VAL A N 1
ATOM 620 C CA . VAL A 1 96 ? 23.142 4.862 -29.364 1.00 91.81 96 VAL A CA 1
ATOM 621 C C . VAL A 1 96 ? 24.582 5.331 -29.518 1.00 91.81 96 VAL A C 1
ATOM 623 O O . VAL A 1 96 ? 24.851 6.532 -29.555 1.00 91.81 96 VAL A O 1
ATOM 626 N N . GLY A 1 97 ? 25.517 4.391 -29.612 1.00 87.81 97 GLY A N 1
ATOM 627 C CA . GLY A 1 97 ? 26.940 4.672 -29.788 1.00 87.81 97 GLY A CA 1
ATOM 628 C C . GLY A 1 97 ? 27.646 3.610 -30.625 1.00 87.81 97 GLY A C 1
ATOM 629 O O . GLY A 1 97 ? 27.029 2.646 -31.065 1.00 87.81 97 GLY A O 1
ATOM 630 N N . GLY A 1 98 ? 28.955 3.791 -30.839 1.00 75.06 98 GLY A N 1
ATOM 631 C CA . GLY A 1 98 ? 29.815 2.819 -31.526 1.00 75.06 98 GLY A CA 1
ATOM 632 C C . GLY A 1 98 ? 29.317 2.472 -32.927 1.00 75.06 98 GLY A C 1
ATOM 633 O O . GLY A 1 98 ? 28.728 1.415 -33.114 1.00 75.06 98 GLY A O 1
ATOM 634 N N . HIS A 1 99 ? 29.547 3.371 -33.886 1.00 79.69 99 HIS A N 1
ATOM 635 C CA . HIS A 1 99 ? 29.194 3.165 -35.289 1.00 79.69 99 HIS A CA 1
ATOM 636 C C . HIS A 1 99 ? 30.416 2.629 -36.033 1.00 79.69 99 HIS A C 1
ATOM 638 O O . HIS A 1 99 ? 31.298 3.395 -36.424 1.00 79.69 99 HIS A O 1
ATOM 644 N N . SER A 1 100 ? 30.488 1.317 -36.214 1.00 74.50 100 SER A N 1
ATOM 645 C CA . SER A 1 100 ? 31.534 0.686 -37.022 1.00 74.50 100 SER A CA 1
ATOM 646 C C . SER A 1 100 ? 30.951 -0.483 -37.803 1.00 74.50 100 SER A C 1
ATOM 648 O O . SER A 1 100 ? 30.181 -1.275 -37.270 1.00 74.50 100 SER A O 1
ATOM 650 N N . ASP A 1 101 ? 31.275 -0.566 -39.095 1.00 74.38 101 ASP A N 1
ATOM 651 C CA . ASP A 1 101 ? 30.962 -1.704 -39.969 1.00 74.38 101 ASP A CA 1
ATOM 652 C C . ASP A 1 101 ? 29.518 -2.237 -39.858 1.00 74.38 101 ASP A C 1
ATOM 654 O O . ASP A 1 101 ? 29.286 -3.429 -39.651 1.00 74.38 101 ASP A O 1
ATOM 658 N N . ARG A 1 102 ? 28.525 -1.342 -39.993 1.00 77.00 102 ARG A N 1
ATOM 659 C CA . ARG A 1 102 ? 27.078 -1.641 -39.875 1.00 77.00 102 ARG A CA 1
ATOM 660 C C . ARG A 1 102 ? 26.632 -2.182 -38.508 1.00 77.00 102 ARG A C 1
ATOM 662 O O . ARG A 1 102 ? 25.529 -2.712 -38.410 1.00 77.00 102 ARG A O 1
ATOM 669 N N . LYS A 1 103 ? 27.446 -2.055 -37.462 1.00 84.19 103 LYS A N 1
ATOM 670 C CA . LYS A 1 103 ? 27.058 -2.349 -36.082 1.00 84.19 103 LYS A CA 1
ATOM 671 C C . LYS A 1 103 ? 26.859 -1.051 -35.317 1.00 84.19 103 LYS A C 1
ATOM 673 O O . LYS A 1 103 ? 27.705 -0.163 -35.380 1.00 84.19 103 LYS A O 1
ATOM 678 N N . ASN A 1 104 ? 25.770 -1.005 -34.561 1.00 90.06 104 ASN A N 1
ATOM 679 C CA . ASN A 1 104 ? 25.525 -0.003 -33.538 1.00 90.06 104 ASN A CA 1
ATOM 680 C C . ASN A 1 104 ? 25.572 -0.688 -32.171 1.00 90.06 104 ASN A C 1
ATOM 682 O O . ASN A 1 104 ? 25.175 -1.848 -32.020 1.00 90.06 104 ASN A O 1
ATOM 686 N N . THR A 1 105 ? 26.054 0.031 -31.167 1.00 92.81 105 THR A N 1
ATOM 687 C CA . THR A 1 105 ? 25.995 -0.381 -29.765 1.00 92.81 105 THR A CA 1
ATOM 688 C C . THR A 1 105 ? 24.875 0.395 -29.091 1.00 92.81 105 THR A C 1
ATOM 690 O O . THR A 1 105 ? 24.892 1.626 -29.077 1.00 92.81 105 THR A O 1
ATOM 693 N N . LEU A 1 106 ? 23.893 -0.323 -28.556 1.00 94.19 106 LEU A N 1
ATOM 694 C CA . LEU A 1 106 ? 22.813 0.258 -27.768 1.00 94.19 106 LEU A CA 1
ATOM 695 C C . LEU A 1 106 ? 23.113 0.007 -26.302 1.00 94.19 106 LEU A C 1
ATOM 697 O O . LEU A 1 106 ? 23.394 -1.130 -25.924 1.00 94.19 106 LEU A O 1
ATOM 701 N N . SER A 1 107 ? 23.044 1.043 -25.479 1.00 93.75 107 SER A N 1
ATOM 702 C CA . SER A 1 107 ? 23.250 0.916 -24.041 1.00 93.75 107 SER A CA 1
ATOM 703 C C . SER A 1 107 ? 22.164 1.629 -23.251 1.00 93.75 107 SER A C 1
ATOM 705 O O . SER A 1 107 ? 21.470 2.511 -23.756 1.00 93.75 107 SER A O 1
ATOM 707 N N . THR A 1 108 ? 21.993 1.225 -21.998 1.00 94.38 108 THR A N 1
ATOM 708 C CA . THR A 1 108 ? 21.101 1.892 -21.051 1.00 94.38 108 THR A CA 1
ATOM 709 C C . THR A 1 108 ? 21.773 2.028 -19.692 1.00 94.38 108 THR A C 1
ATOM 711 O O . THR A 1 108 ? 22.626 1.221 -19.322 1.00 94.38 108 THR A O 1
ATOM 714 N N . THR A 1 109 ? 21.394 3.062 -18.945 1.00 91.88 109 THR A N 1
ATOM 715 C CA . THR A 1 109 ? 21.782 3.250 -17.539 1.00 91.88 109 THR A CA 1
ATOM 716 C C . THR A 1 109 ? 20.746 2.681 -16.567 1.00 91.88 109 THR A C 1
ATOM 718 O O . THR A 1 109 ? 20.943 2.764 -15.355 1.00 91.88 109 THR A O 1
ATOM 721 N N . ALA A 1 110 ? 19.647 2.111 -17.079 1.00 91.25 110 ALA A N 1
ATOM 722 C CA . ALA A 1 110 ? 18.643 1.448 -16.260 1.00 91.25 110 ALA A CA 1
ATOM 723 C C . ALA A 1 110 ? 19.234 0.237 -15.524 1.00 91.25 110 ALA A C 1
ATOM 725 O O . ALA A 1 110 ? 20.101 -0.474 -16.036 1.00 91.25 110 ALA A O 1
ATOM 726 N N . SER A 1 111 ? 18.746 0.009 -14.309 1.00 87.50 111 SER A N 1
ATOM 727 C CA . SER A 1 111 ? 19.126 -1.107 -13.448 1.00 87.50 111 SER A CA 1
ATOM 728 C C . SER A 1 111 ? 17.939 -2.045 -13.224 1.00 87.50 111 SER A C 1
ATOM 730 O O . SER A 1 111 ? 16.789 -1.682 -13.460 1.00 87.50 111 SER A O 1
ATOM 732 N N . GLY A 1 112 ? 18.217 -3.264 -12.757 1.00 88.69 112 GLY A N 1
ATOM 733 C CA . GLY A 1 112 ? 17.203 -4.295 -12.542 1.00 88.69 112 GLY A CA 1
ATOM 734 C C . GLY A 1 112 ? 17.201 -5.354 -13.641 1.00 88.69 112 GLY A C 1
ATOM 735 O O . GLY A 1 112 ? 18.238 -5.649 -14.235 1.00 88.69 112 GLY A O 1
ATOM 736 N N . THR A 1 113 ? 16.042 -5.972 -13.860 1.00 92.75 113 THR A N 1
ATOM 737 C CA . THR A 1 113 ? 15.872 -6.960 -14.932 1.00 92.75 113 THR A CA 1
ATOM 738 C C . THR A 1 113 ? 15.635 -6.211 -16.232 1.00 92.75 113 THR A C 1
ATOM 740 O O . THR A 1 113 ? 14.655 -5.487 -16.319 1.00 92.75 113 THR A O 1
ATOM 743 N N . LEU A 1 114 ? 16.528 -6.387 -17.206 1.00 94.69 114 LEU A N 1
ATOM 744 C CA . LEU A 1 114 ? 16.438 -5.739 -18.510 1.00 94.69 114 LEU A CA 1
ATOM 745 C C . LEU A 1 114 ? 15.922 -6.724 -19.558 1.00 94.69 114 LEU A C 1
ATOM 747 O O . LEU A 1 114 ? 16.359 -7.878 -19.591 1.00 94.69 114 LEU A O 1
ATOM 751 N N . LEU A 1 115 ? 15.060 -6.253 -20.453 1.00 96.00 115 LEU A N 1
ATOM 752 C CA . LEU A 1 115 ? 14.643 -6.978 -21.646 1.00 96.00 115 LEU A CA 1
ATOM 753 C C . LEU A 1 115 ? 14.546 -6.031 -22.843 1.00 96.00 115 LEU A C 1
ATOM 755 O O . LEU A 1 115 ? 13.663 -5.177 -22.934 1.00 96.00 115 LEU A O 1
ATOM 759 N N . TRP A 1 116 ? 15.457 -6.205 -23.793 1.00 95.50 116 TRP A N 1
ATOM 760 C CA . TRP A 1 116 ? 15.410 -5.531 -25.083 1.00 95.50 116 TRP A CA 1
ATOM 761 C C . TRP A 1 116 ? 14.380 -6.194 -25.995 1.00 95.50 116 TRP A C 1
ATOM 763 O O . TRP A 1 116 ? 14.173 -7.407 -25.940 1.00 95.50 116 TRP A O 1
ATOM 773 N N . ARG A 1 117 ? 13.806 -5.431 -26.935 1.00 95.00 117 ARG A N 1
ATOM 774 C CA . ARG A 1 117 ? 12.955 -5.997 -28.008 1.00 95.00 117 ARG A CA 1
ATOM 775 C C . ARG A 1 117 ? 13.652 -7.063 -28.862 1.00 95.00 117 ARG A C 1
ATOM 777 O O . ARG A 1 117 ? 12.974 -7.845 -29.517 1.00 95.00 117 ARG A O 1
ATOM 784 N N . THR A 1 118 ? 14.982 -7.104 -28.849 1.00 93.38 118 THR A N 1
ATOM 785 C CA . THR A 1 118 ? 15.791 -8.147 -29.495 1.00 93.38 118 THR A CA 1
ATOM 786 C C . THR A 1 118 ? 15.803 -9.473 -28.725 1.00 93.38 118 THR A C 1
ATOM 788 O O . THR A 1 118 ? 16.291 -10.468 -29.250 1.00 93.38 118 THR A O 1
ATOM 791 N N . GLY A 1 119 ? 15.284 -9.504 -27.493 1.00 93.75 119 GLY A N 1
ATOM 792 C CA . GLY A 1 119 ? 15.337 -10.651 -26.582 1.00 93.75 119 GLY A CA 1
ATOM 793 C C . GLY A 1 119 ? 16.573 -10.680 -25.677 1.00 93.75 119 GLY A C 1
ATOM 794 O O . GLY A 1 119 ? 16.701 -11.574 -24.845 1.00 93.75 119 GLY A O 1
ATOM 795 N N . GLU A 1 120 ? 17.484 -9.715 -25.811 1.00 95.38 120 GLU A N 1
ATOM 796 C CA . GLU A 1 120 ? 18.673 -9.618 -24.961 1.00 95.38 120 GLU A CA 1
ATOM 797 C C . GLU A 1 120 ? 18.372 -8.975 -23.597 1.00 95.38 120 GLU A C 1
ATOM 799 O O . GLU A 1 120 ? 17.430 -8.201 -23.458 1.00 95.38 120 GLU A O 1
ATOM 804 N N . ASN A 1 121 ? 19.199 -9.260 -22.585 1.00 95.69 121 ASN A N 1
ATOM 805 C CA . ASN A 1 121 ? 19.003 -8.822 -21.193 1.00 95.69 121 ASN A CA 1
ATOM 806 C C . ASN A 1 121 ? 20.232 -8.129 -20.570 1.00 95.69 121 ASN A C 1
ATOM 808 O O . ASN A 1 121 ? 20.383 -8.063 -19.350 1.00 95.69 121 ASN A O 1
ATOM 812 N N . LYS A 1 122 ? 21.147 -7.635 -21.410 1.00 94.94 122 LYS A N 1
ATOM 813 C CA . LYS A 1 122 ? 22.378 -6.951 -20.990 1.00 94.94 122 LYS A CA 1
ATOM 814 C C . LYS A 1 122 ? 22.194 -5.433 -21.017 1.00 94.94 122 LYS A C 1
ATOM 816 O O . LYS A 1 122 ? 21.429 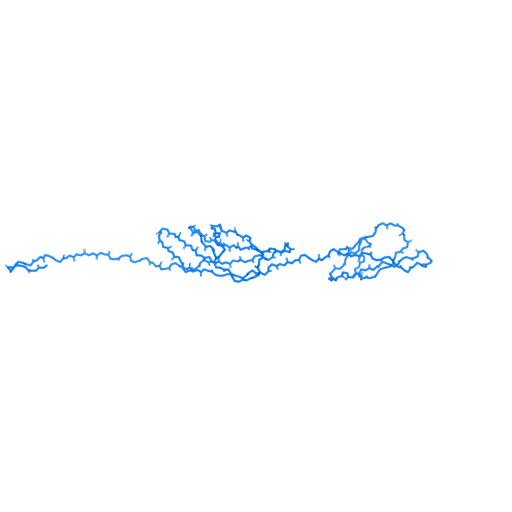-4.915 -21.821 1.00 94.94 122 LYS A O 1
ATOM 821 N N . ALA A 1 123 ? 22.957 -4.705 -20.200 1.00 94.38 123 ALA A N 1
ATOM 822 C CA . ALA A 1 123 ? 22.962 -3.234 -20.203 1.00 94.38 123 ALA A CA 1
ATOM 823 C C . ALA A 1 123 ? 23.519 -2.618 -21.503 1.00 94.38 123 ALA A C 1
ATOM 825 O O . ALA A 1 123 ? 23.303 -1.438 -21.770 1.00 94.38 123 ALA A O 1
ATOM 826 N N . SER A 1 124 ? 24.235 -3.413 -22.303 1.00 94.81 124 SER A N 1
ATOM 827 C CA . SER A 1 124 ? 24.749 -3.046 -23.620 1.00 94.81 124 SER A CA 1
ATOM 828 C C . SER A 1 124 ? 24.572 -4.215 -24.584 1.00 94.81 124 SER A C 1
ATOM 830 O O . SER A 1 124 ? 24.892 -5.351 -24.219 1.00 94.81 124 SER A O 1
ATOM 832 N N . ILE A 1 125 ? 24.066 -3.931 -25.783 1.00 94.50 125 ILE A N 1
ATOM 833 C CA . ILE A 1 125 ? 23.839 -4.902 -26.859 1.00 94.50 125 ILE A CA 1
ATOM 834 C C . ILE A 1 125 ? 24.368 -4.361 -28.187 1.00 94.50 125 ILE A C 1
ATOM 836 O O . ILE A 1 125 ? 24.486 -3.148 -28.385 1.00 94.50 125 ILE A O 1
ATOM 840 N N . ASN A 1 126 ? 24.660 -5.261 -29.122 1.00 93.38 126 ASN A N 1
ATOM 841 C CA . ASN A 1 126 ? 25.063 -4.893 -30.473 1.00 93.38 126 ASN A CA 1
ATOM 842 C C . ASN A 1 126 ? 23.959 -5.236 -31.465 1.00 93.38 126 ASN A C 1
ATOM 844 O O . ASN A 1 126 ? 23.476 -6.363 -31.508 1.00 93.38 126 ASN A O 1
ATOM 848 N N . VAL A 1 127 ? 23.612 -4.273 -32.311 1.00 91.88 127 VAL A N 1
ATOM 849 C CA . VAL A 1 127 ? 22.593 -4.438 -33.349 1.00 91.88 127 VAL A CA 1
ATOM 850 C C . VAL A 1 127 ? 23.180 -4.115 -34.713 1.00 91.88 127 VAL A C 1
ATOM 852 O O . VAL A 1 127 ? 24.074 -3.280 -34.834 1.00 91.88 127 VAL A O 1
ATOM 855 N N . ASN A 1 128 ? 22.694 -4.794 -35.747 1.00 90.69 128 ASN A N 1
ATOM 856 C CA . ASN A 1 128 ? 23.193 -4.671 -37.122 1.00 90.69 128 ASN A CA 1
ATOM 857 C C . ASN A 1 128 ? 22.132 -4.176 -38.118 1.00 90.69 128 ASN A C 1
ATOM 859 O O . ASN A 1 128 ? 22.385 -4.118 -39.320 1.00 90.69 128 ASN A O 1
ATOM 863 N N . SER A 1 129 ? 20.937 -3.862 -37.620 1.00 88.25 129 SER A N 1
ATOM 864 C CA . SER A 1 129 ? 19.777 -3.485 -38.421 1.00 88.25 129 SER A CA 1
ATOM 865 C C . SER A 1 129 ? 19.252 -2.127 -37.968 1.00 88.25 129 SER A C 1
ATOM 867 O O . SER A 1 129 ? 19.226 -1.832 -36.771 1.00 88.25 129 SER A O 1
ATOM 869 N N . ALA A 1 130 ? 18.831 -1.297 -38.920 1.00 85.19 130 ALA A N 1
ATOM 870 C CA . ALA A 1 130 ? 18.123 -0.062 -38.605 1.00 85.19 130 ALA A CA 1
ATOM 871 C C . ALA A 1 130 ? 16.726 -0.384 -38.054 1.00 85.19 130 ALA A C 1
ATOM 873 O O . ALA A 1 130 ? 16.092 -1.346 -38.488 1.00 85.19 130 ALA A O 1
ATOM 874 N N . GLY A 1 131 ? 16.253 0.422 -37.107 1.00 87.56 131 GLY A N 1
ATOM 875 C CA . GLY A 1 131 ? 14.942 0.263 -36.489 1.00 87.56 131 GLY A CA 1
ATOM 876 C C . GLY A 1 131 ? 14.877 0.917 -35.115 1.00 87.56 131 GLY A C 1
ATOM 877 O O . GLY A 1 131 ? 15.897 1.358 -34.581 1.00 87.56 131 GLY A O 1
ATOM 878 N N . ASP A 1 132 ? 13.673 0.954 -34.552 1.00 90.25 132 ASP A N 1
ATOM 879 C CA . ASP A 1 132 ? 13.442 1.452 -33.201 1.00 90.25 132 ASP A CA 1
ATOM 880 C C . ASP A 1 132 ? 13.702 0.345 -32.179 1.00 90.25 132 ASP A C 1
ATOM 882 O O . ASP A 1 132 ? 13.115 -0.740 -32.233 1.00 90.25 132 ASP A O 1
ATOM 886 N N . TYR A 1 133 ? 14.569 0.637 -31.215 1.00 92.31 133 TYR A N 1
ATOM 887 C CA . TYR A 1 133 ? 14.906 -0.275 -30.131 1.00 92.31 133 TYR A CA 1
ATOM 888 C C . TYR A 1 133 ? 14.405 0.283 -28.806 1.00 92.31 133 TYR A C 1
ATOM 890 O O . TYR A 1 133 ? 14.587 1.459 -28.501 1.00 92.31 133 TYR A O 1
ATOM 898 N N . SER A 1 134 ? 13.798 -0.583 -27.998 1.00 92.75 134 SER A N 1
ATOM 899 C CA . SER A 1 134 ? 13.386 -0.263 -26.634 1.00 92.75 134 SER A CA 1
ATOM 900 C C . SER A 1 134 ? 13.864 -1.343 -25.670 1.00 92.75 134 SER A C 1
ATOM 902 O O . SER A 1 134 ? 14.027 -2.505 -26.060 1.00 92.75 134 SER A O 1
ATOM 904 N N . VAL A 1 135 ? 14.032 -0.949 -24.412 1.00 95.81 135 VAL A N 1
ATOM 905 C CA . VAL A 1 135 ? 14.355 -1.814 -23.276 1.00 95.81 135 VAL A CA 1
ATOM 906 C C . VAL A 1 135 ? 13.353 -1.545 -22.154 1.00 95.81 135 VAL A C 1
ATOM 908 O O . VAL A 1 135 ? 12.856 -0.423 -22.024 1.00 95.81 135 VAL A O 1
ATOM 911 N N . THR A 1 136 ? 13.004 -2.577 -21.394 1.00 91.81 136 THR A N 1
ATOM 912 C CA . THR A 1 136 ? 12.158 -2.505 -20.192 1.00 91.81 136 THR A CA 1
ATOM 913 C C . THR A 1 136 ? 12.862 -3.195 -19.043 1.00 91.81 136 THR A C 1
ATOM 915 O O . THR A 1 136 ? 13.606 -4.158 -19.335 1.00 91.81 136 THR A O 1
#

Organism: NCBI:txid361581